Protein AF-A0A367A2T7-F1 (afdb_monomer)

pLDDT: mean 78.89, std 18.67, range [39.5, 95.31]

Foldseek 3Di:
DDDDDDDQAFKWFFQWWDWPDPDDIDGRWIWHHDDQWIWTDDPNDIDIDGNVGTPDTHDTDTDDPPPCVDPDDDDDDD

Nearest PDB structures (foldseek):
  6gwk-assembly1_B  TM=6.531E-01  e=5.794E-01  Caulobacter vibrioides CB15
  3ooj-assembly1_E  TM=2.739E-01  e=1.614E+00  Escherichia coli
  1xfg-assembly1_A  TM=3.309E-01  e=3.790E+00  Escherichia coli

Solvent-accessible surface area (backbone atoms only — not comparable to full-atom values): 4924 Å² total; per-residue (Å²): 132,86,74,76,81,88,52,59,93,45,42,26,36,24,52,32,40,36,45,62,77,92,56,75,70,45,64,73,27,40,34,35,45,54,98,66,28,37,38,42,38,53,96,92,42,80,44,81,41,56,44,93,40,54,73,47,74,40,68,75,41,79,47,78,78,71,85,68,90,72,80,84,76,88,78,84,86,130

Secondary structure (DSSP, 8-state):
---PPP-TTSEEEEEEEEESSSPPPEEEEEEEEETTEEEEEETTEEEEEEGGGEEEEEEEEEE---------------

Structure (mmCIF, N/CA/C/O backbone):
data_AF-A0A367A2T7-F1
#
_entry.id   AF-A0A367A2T7-F1
#
loop_
_atom_site.group_PDB
_atom_site.id
_atom_site.type_symbol
_atom_site.label_atom_id
_atom_site.label_alt_id
_atom_site.label_comp_id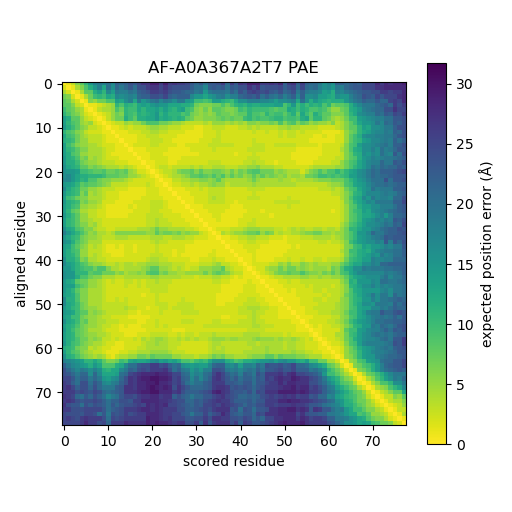
_atom_site.label_asym_id
_atom_site.label_entity_id
_atom_site.label_seq_id
_atom_site.pdbx_PDB_ins_code
_atom_site.Cartn_x
_atom_site.Cartn_y
_atom_site.Cartn_z
_atom_site.occupancy
_atom_site.B_iso_or_equiv
_atom_site.auth_seq_id
_atom_site.auth_comp_id
_atom_site.auth_asym_id
_atom_site.auth_atom_id
_atom_site.pdbx_PDB_model_num
ATOM 1 N N . MET A 1 1 ? 17.347 5.509 15.736 1.00 43.66 1 MET A N 1
ATOM 2 C CA . MET A 1 1 ? 16.139 5.452 14.894 1.00 43.66 1 MET A CA 1
ATOM 3 C C . MET A 1 1 ? 15.929 3.983 14.595 1.00 43.66 1 MET A C 1
ATOM 5 O O . MET A 1 1 ? 16.726 3.409 13.866 1.00 43.66 1 MET A O 1
ATOM 9 N N . GLU A 1 2 ? 15.019 3.346 15.324 1.00 42.78 2 GLU A N 1
ATOM 10 C CA . GLU A 1 2 ? 14.774 1.906 15.227 1.00 42.78 2 GLU A CA 1
ATOM 11 C C . GLU A 1 2 ? 13.960 1.672 13.954 1.00 42.78 2 GLU A C 1
ATOM 13 O O . GLU A 1 2 ? 12.826 2.131 13.849 1.00 42.78 2 GLU A O 1
ATOM 18 N N . VAL A 1 3 ? 14.572 1.069 12.936 1.00 48.97 3 VAL A N 1
ATOM 19 C CA . VAL A 1 3 ? 13.839 0.661 11.737 1.00 48.97 3 VAL A CA 1
ATOM 20 C C . VAL A 1 3 ? 13.143 -0.634 12.121 1.00 48.97 3 VAL A C 1
ATOM 22 O O . VAL A 1 3 ? 13.802 -1.664 12.246 1.00 48.97 3 VAL A O 1
ATOM 25 N N . SER A 1 4 ? 11.836 -0.572 12.381 1.00 57.19 4 SER A N 1
ATOM 26 C CA . SER A 1 4 ? 11.017 -1.772 12.527 1.00 57.19 4 SER A CA 1
ATOM 27 C C . SER A 1 4 ? 11.286 -2.678 11.326 1.00 57.19 4 SER A C 1
ATOM 29 O O . SER A 1 4 ? 11.179 -2.244 10.179 1.00 57.19 4 SER A O 1
ATOM 31 N N . GLU A 1 5 ? 11.724 -3.906 11.593 1.00 63.38 5 GLU A N 1
ATOM 32 C CA . GLU A 1 5 ? 12.091 -4.871 10.561 1.00 63.38 5 GLU A CA 1
ATOM 33 C C . GLU A 1 5 ? 10.916 -5.052 9.587 1.00 63.38 5 GLU A C 1
ATOM 35 O O . GLU A 1 5 ? 9.813 -5.445 9.977 1.00 63.38 5 GLU A O 1
ATOM 40 N N . TYR A 1 6 ? 11.138 -4.717 8.316 1.00 64.31 6 TYR A N 1
ATOM 41 C CA . TYR A 1 6 ? 10.134 -4.879 7.272 1.00 64.31 6 TYR A CA 1
ATOM 42 C C . TYR A 1 6 ? 9.864 -6.369 7.038 1.00 64.31 6 TYR A C 1
ATOM 44 O O . TYR A 1 6 ? 10.779 -7.147 6.764 1.00 64.31 6 TYR A O 1
ATOM 52 N N . ARG A 1 7 ? 8.591 -6.759 7.118 1.00 73.50 7 ARG A N 1
ATOM 53 C CA . ARG A 1 7 ? 8.103 -8.121 6.922 1.00 73.50 7 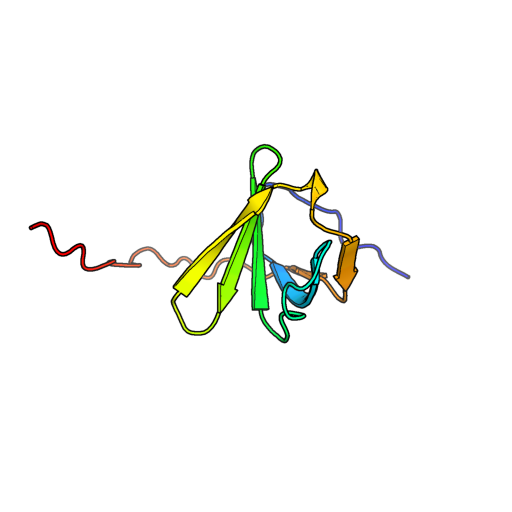ARG A CA 1
ATOM 54 C C . ARG A 1 7 ? 7.054 -8.114 5.814 1.00 73.50 7 ARG A C 1
ATOM 56 O O . ARG A 1 7 ? 5.995 -7.516 5.996 1.00 73.50 7 ARG A O 1
ATOM 63 N N . PRO A 1 8 ? 7.304 -8.793 4.684 1.00 67.12 8 PRO A N 1
ATOM 64 C CA . PRO A 1 8 ? 6.381 -8.783 3.551 1.00 67.12 8 PRO A CA 1
ATOM 65 C C . PRO A 1 8 ? 5.010 -9.379 3.913 1.00 67.12 8 PRO A C 1
ATOM 67 O O . PRO A 1 8 ? 3.985 -8.900 3.455 1.00 67.12 8 PRO A O 1
ATOM 70 N N . ASP A 1 9 ? 4.945 -10.349 4.824 1.00 73.25 9 ASP A N 1
ATOM 71 C CA . ASP A 1 9 ? 3.673 -10.981 5.208 1.00 73.25 9 ASP A CA 1
ATOM 72 C C . ASP A 1 9 ? 2.829 -10.167 6.202 1.00 73.25 9 ASP A C 1
ATOM 74 O O . ASP A 1 9 ? 1.735 -10.591 6.595 1.00 73.25 9 ASP A O 1
ATOM 78 N N . MET A 1 10 ? 3.318 -8.994 6.609 1.00 81.62 10 MET A N 1
ATOM 79 C CA . MET A 1 10 ? 2.700 -8.155 7.625 1.00 81.62 10 MET A CA 1
ATOM 80 C C . MET A 1 10 ? 1.869 -7.021 7.014 1.00 81.62 10 MET A C 1
ATOM 82 O O . MET A 1 10 ? 2.042 -6.612 5.867 1.00 81.62 10 MET A O 1
ATOM 86 N N . THR A 1 11 ? 0.903 -6.543 7.794 1.00 88.62 11 THR A N 1
ATOM 87 C CA . THR A 1 11 ? 0.073 -5.384 7.464 1.00 88.62 11 THR A CA 1
ATOM 88 C C . THR A 1 11 ? 0.579 -4.176 8.237 1.00 88.62 11 THR A C 1
ATOM 90 O O . THR A 1 11 ? 0.937 -4.290 9.409 1.00 88.62 11 THR A O 1
ATOM 93 N N . TYR A 1 12 ? 0.606 -3.025 7.580 1.00 89.38 12 TYR A N 1
ATOM 94 C CA . TYR A 1 12 ? 1.123 -1.787 8.139 1.00 89.38 12 TYR A CA 1
ATOM 95 C C . TYR A 1 12 ? 0.084 -0.686 8.035 1.00 89.38 12 TYR A C 1
ATOM 97 O O . TYR A 1 12 ? -0.672 -0.627 7.071 1.00 89.38 12 TYR A O 1
ATOM 105 N N . ARG A 1 13 ? 0.076 0.223 8.998 1.00 91.62 13 ARG A N 1
ATOM 106 C CA . ARG A 1 13 ? -0.555 1.522 8.855 1.00 91.62 13 ARG A CA 1
ATOM 107 C C . ARG A 1 13 ? 0.492 2.459 8.282 1.00 91.62 13 ARG A C 1
ATOM 109 O O . ARG A 1 13 ? 1.559 2.603 8.862 1.00 91.62 13 ARG A O 1
ATOM 116 N N . ALA A 1 14 ? 0.204 3.042 7.131 1.00 92.56 14 ALA A N 1
ATOM 117 C CA . ALA A 1 14 ? 1.035 4.059 6.515 1.00 92.56 14 ALA A CA 1
ATOM 118 C C . ALA A 1 14 ? 0.346 5.410 6.672 1.00 92.56 14 ALA A C 1
ATOM 120 O O . ALA A 1 14 ? -0.837 5.556 6.347 1.00 92.56 14 ALA A O 1
ATOM 121 N N . ARG A 1 15 ? 1.093 6.419 7.118 1.00 92.88 15 ARG A N 1
ATOM 122 C CA . ARG A 1 15 ? 0.573 7.787 7.157 1.00 92.88 15 ARG A CA 1
ATOM 123 C C . ARG A 1 15 ? 0.353 8.342 5.761 1.00 92.88 15 ARG A C 1
ATOM 125 O O . ARG A 1 15 ? -0.618 9.061 5.537 1.00 92.88 15 ARG A O 1
ATOM 132 N N . SER A 1 16 ? 1.231 8.006 4.819 1.00 93.94 16 SER A N 1
ATOM 133 C CA . SER A 1 16 ? 1.010 8.335 3.416 1.00 93.94 16 SER A CA 1
ATOM 134 C C . SER A 1 16 ? 1.603 7.316 2.448 1.00 93.94 16 SER A C 1
ATOM 136 O O . SER A 1 16 ? 2.600 6.653 2.735 1.00 93.94 16 SER A O 1
ATOM 138 N N . VAL A 1 17 ? 0.974 7.215 1.276 1.00 94.00 17 VAL A N 1
ATOM 139 C CA . VAL A 1 17 ? 1.472 6.476 0.111 1.00 94.00 17 VAL A CA 1
ATOM 140 C C . VAL A 1 17 ? 1.426 7.399 -1.100 1.00 94.00 17 VAL A C 1
ATOM 142 O O . VAL A 1 17 ? 0.356 7.877 -1.483 1.00 94.00 17 VAL A O 1
ATOM 145 N N . SER A 1 18 ? 2.582 7.597 -1.725 1.00 95.31 18 SER A N 1
ATOM 146 C CA . SER A 1 18 ? 2.745 8.379 -2.950 1.00 95.31 18 SER A CA 1
ATOM 147 C C . SER A 1 18 ? 3.057 7.449 -4.119 1.00 95.31 18 SER A C 1
ATOM 149 O O . SER A 1 18 ? 3.929 6.581 -4.021 1.00 95.31 18 SER A O 1
ATOM 151 N N . LEU A 1 19 ? 2.363 7.638 -5.240 1.00 94.44 19 LEU A N 1
ATOM 152 C CA . LEU A 1 19 ? 2.535 6.846 -6.458 1.00 94.44 19 LEU A CA 1
ATOM 153 C C . LEU A 1 19 ? 3.072 7.705 -7.609 1.00 94.44 19 LEU A C 1
ATOM 155 O O . LEU A 1 19 ? 2.990 8.929 -7.583 1.00 94.44 19 LEU A O 1
ATOM 159 N N . THR A 1 20 ? 3.614 7.059 -8.637 1.00 94.06 20 THR A N 1
ATOM 160 C CA . THR A 1 20 ? 4.023 7.709 -9.882 1.00 94.06 20 THR A CA 1
ATOM 161 C C . THR A 1 20 ? 2.814 8.133 -10.716 1.00 94.06 20 THR A C 1
ATOM 163 O O . THR A 1 20 ? 1.835 7.390 -10.845 1.00 94.06 20 THR A O 1
ATOM 166 N N . GLY A 1 21 ? 2.934 9.286 -11.378 1.00 89.44 21 GLY A N 1
ATOM 167 C CA . GLY A 1 21 ? 1.892 9.857 -12.238 1.00 89.44 21 GLY A CA 1
ATOM 168 C C . GLY A 1 21 ? 0.963 10.808 -11.483 1.00 89.44 21 GLY A C 1
ATOM 169 O O . GLY A 1 21 ? 1.347 11.360 -10.457 1.00 89.44 21 GLY A O 1
ATOM 170 N N . ASP A 1 22 ? -0.251 10.991 -12.001 1.00 88.31 22 ASP A N 1
ATOM 171 C CA . ASP A 1 22 ? -1.279 11.888 -11.445 1.00 88.31 22 ASP A CA 1
ATOM 172 C C . ASP A 1 22 ? -2.179 11.215 -10.386 1.00 88.31 22 ASP A C 1
ATOM 174 O O . ASP A 1 22 ? -3.283 11.685 -10.102 1.00 88.31 22 ASP A O 1
ATOM 178 N N . ASP A 1 23 ? -1.747 10.084 -9.819 1.00 87.81 23 ASP A N 1
ATOM 179 C CA . ASP A 1 23 ? -2.498 9.413 -8.758 1.00 87.81 23 ASP A CA 1
ATOM 180 C C . ASP A 1 23 ? -2.485 10.256 -7.468 1.00 87.81 23 ASP A C 1
ATOM 182 O O . ASP A 1 23 ? -1.457 10.835 -7.104 1.00 87.81 23 ASP A O 1
ATOM 186 N N . PRO A 1 24 ? -3.615 10.332 -6.742 1.00 90.38 24 PRO A N 1
ATOM 187 C CA . PRO A 1 24 ? -3.672 11.069 -5.490 1.00 90.38 24 PRO A CA 1
ATOM 188 C C . PRO A 1 24 ? -2.783 10.413 -4.429 1.00 90.38 24 PRO A C 1
ATOM 190 O O . PRO A 1 24 ? -2.674 9.189 -4.356 1.00 90.38 24 PRO A O 1
ATOM 193 N N . VAL A 1 25 ? -2.206 11.237 -3.552 1.00 93.56 25 VAL A N 1
ATOM 194 C CA . VAL A 1 25 ? -1.523 10.747 -2.351 1.00 93.56 25 VAL A CA 1
ATOM 195 C C . VAL A 1 25 ? -2.567 10.154 -1.412 1.00 93.56 25 VAL A C 1
ATOM 197 O O . VAL A 1 25 ? -3.520 10.830 -1.019 1.00 93.56 25 VAL A O 1
ATOM 200 N N . PHE A 1 26 ? -2.386 8.892 -1.040 1.00 93.56 26 PHE A N 1
ATOM 201 C CA . PHE A 1 26 ? -3.229 8.252 -0.041 1.00 93.56 26 PHE A CA 1
ATOM 202 C C . PHE A 1 26 ? -2.731 8.633 1.349 1.00 93.56 26 PHE A C 1
ATOM 204 O O . PHE A 1 26 ? -1.523 8.633 1.575 1.00 93.56 26 PHE A O 1
ATOM 211 N N . GLN A 1 27 ? -3.642 8.951 2.266 1.00 94.62 27 GLN A N 1
ATOM 212 C CA . GLN A 1 27 ? -3.319 9.342 3.639 1.00 94.62 27 GLN A CA 1
ATOM 213 C C . GLN A 1 27 ? -4.007 8.420 4.642 1.00 94.62 27 GLN A C 1
ATOM 215 O O . GLN A 1 27 ? -5.139 8.000 4.404 1.00 94.62 27 GLN A O 1
ATOM 220 N N . ASP A 1 28 ? -3.310 8.127 5.740 1.00 92.81 28 ASP A N 1
ATOM 221 C CA . ASP A 1 28 ? -3.786 7.323 6.870 1.00 92.81 28 ASP A CA 1
ATOM 222 C C . ASP A 1 28 ? -4.422 5.995 6.432 1.00 92.81 28 ASP A C 1
ATOM 224 O O . ASP A 1 28 ? -5.560 5.660 6.773 1.00 92.81 28 ASP A O 1
ATOM 228 N N . VAL A 1 29 ? -3.663 5.234 5.643 1.00 92.75 29 VAL A N 1
ATOM 229 C CA . VAL A 1 29 ? -4.115 4.005 4.986 1.00 92.75 29 VAL A CA 1
ATOM 230 C C . VAL A 1 29 ? -3.503 2.764 5.600 1.00 92.75 29 VAL A C 1
ATOM 232 O O . VAL A 1 29 ? -2.428 2.797 6.195 1.00 92.75 29 VAL A O 1
ATOM 235 N N . VAL A 1 30 ? -4.180 1.636 5.419 1.00 92.62 30 VAL A N 1
ATOM 236 C CA . VAL A 1 30 ? -3.601 0.331 5.726 1.00 92.62 30 VAL A CA 1
ATOM 237 C C . VAL A 1 30 ? -2.974 -0.220 4.455 1.00 92.62 30 VAL A C 1
ATOM 239 O O . VAL A 1 30 ? -3.586 -0.180 3.390 1.00 92.62 30 VAL A O 1
ATOM 242 N N . VAL A 1 31 ? -1.747 -0.717 4.548 1.00 92.25 31 VAL A N 1
ATOM 243 C CA . VAL A 1 31 ? -1.021 -1.288 3.423 1.00 92.25 31 VAL A CA 1
ATOM 244 C C . VAL A 1 31 ? -0.516 -2.689 3.708 1.00 92.25 31 VAL A C 1
ATOM 246 O O . VAL A 1 31 ? -0.166 -3.043 4.835 1.00 92.25 31 VAL A O 1
ATOM 249 N N . ARG A 1 32 ? -0.433 -3.486 2.649 1.00 91.00 32 ARG A N 1
ATOM 250 C CA . ARG A 1 32 ? 0.242 -4.779 2.658 1.00 91.00 32 ARG A CA 1
ATOM 251 C C . ARG A 1 32 ? 1.081 -4.919 1.403 1.00 91.00 32 ARG A C 1
ATOM 253 O O . ARG A 1 32 ? 0.645 -4.558 0.314 1.00 91.00 32 ARG A O 1
ATOM 260 N N . PHE A 1 33 ? 2.265 -5.482 1.562 1.00 88.19 33 PHE A N 1
ATOM 261 C CA . PHE A 1 33 ? 3.174 -5.746 0.462 1.00 88.19 33 PHE A CA 1
ATOM 262 C C . PHE A 1 33 ? 3.085 -7.231 0.112 1.00 88.19 33 PHE A C 1
ATOM 264 O O . PHE A 1 33 ? 3.202 -8.071 0.991 1.00 88.19 33 PHE A O 1
ATOM 271 N N . ALA A 1 34 ? 2.834 -7.589 -1.142 1.00 85.81 34 ALA A N 1
ATOM 272 C CA . ALA A 1 34 ? 2.741 -8.994 -1.541 1.00 85.81 34 ALA A CA 1
ATOM 273 C C . ALA A 1 34 ? 3.198 -9.160 -2.986 1.00 85.81 34 ALA A C 1
ATOM 275 O O . ALA A 1 34 ? 2.680 -8.480 -3.864 1.00 85.81 34 ALA A O 1
ATOM 276 N N . ASP A 1 35 ? 4.168 -10.042 -3.235 1.00 86.81 35 ASP A N 1
ATOM 277 C CA . ASP A 1 35 ? 4.578 -10.454 -4.588 1.00 86.81 35 ASP A CA 1
ATOM 278 C C . ASP A 1 35 ? 4.853 -9.291 -5.566 1.00 86.81 35 ASP A C 1
ATOM 280 O O . ASP A 1 35 ? 4.447 -9.303 -6.727 1.00 86.81 35 ASP A O 1
ATOM 284 N N . GLY A 1 36 ? 5.537 -8.241 -5.096 1.00 87.50 36 GLY A N 1
ATOM 285 C CA . GLY A 1 36 ? 5.830 -7.056 -5.915 1.00 87.50 36 GLY A CA 1
ATOM 286 C C . GLY A 1 36 ? 4.636 -6.115 -6.117 1.00 87.50 36 GLY A C 1
ATOM 287 O O . GLY A 1 36 ? 4.690 -5.223 -6.968 1.00 87.50 36 GLY A O 1
ATOM 288 N N . LEU A 1 37 ? 3.579 -6.278 -5.325 1.00 90.81 37 LEU A N 1
ATOM 289 C CA . LEU A 1 37 ? 2.400 -5.423 -5.267 1.00 90.81 37 LEU A CA 1
ATOM 290 C C . LEU A 1 37 ? 2.302 -4.727 -3.905 1.00 90.81 37 LEU A C 1
ATOM 292 O O . LEU A 1 37 ? 2.685 -5.275 -2.871 1.00 90.81 37 LEU A O 1
ATOM 296 N N . LEU A 1 38 ? 1.727 -3.531 -3.926 1.00 92.19 38 LEU A N 1
ATOM 297 C CA . LEU A 1 38 ? 1.247 -2.790 -2.774 1.00 92.19 38 LEU A CA 1
ATOM 298 C C . LEU A 1 38 ? -0.281 -2.823 -2.782 1.00 92.19 38 LEU A C 1
ATOM 300 O O . LEU A 1 38 ? -0.925 -2.304 -3.696 1.00 92.19 38 LEU A O 1
ATOM 304 N N . LEU A 1 39 ? -0.863 -3.421 -1.753 1.00 92.81 39 LEU A N 1
ATOM 305 C C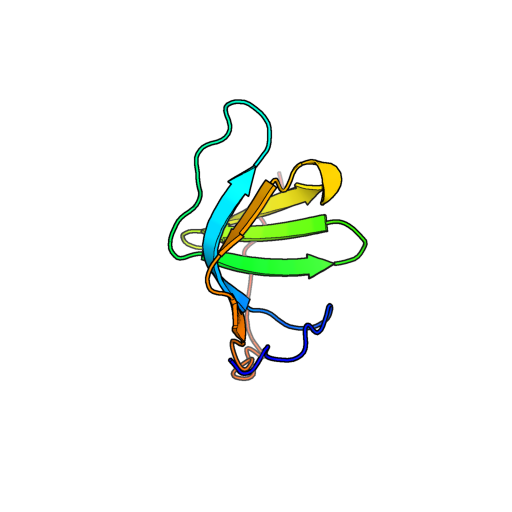A . LEU A 1 39 ? -2.285 -3.349 -1.467 1.00 92.81 39 LEU A CA 1
ATOM 306 C C . LEU A 1 39 ? -2.505 -2.161 -0.536 1.00 92.81 39 LEU A C 1
ATOM 308 O O . LEU A 1 39 ? -1.841 -2.077 0.491 1.00 92.81 39 LEU A O 1
ATOM 312 N N . VAL A 1 40 ? -3.418 -1.263 -0.890 1.00 92.56 40 VAL A N 1
ATOM 313 C CA . VAL A 1 40 ? -3.788 -0.078 -0.108 1.00 92.56 40 VAL A CA 1
ATOM 314 C C . VAL A 1 40 ? -5.271 -0.168 0.221 1.00 92.56 40 VAL A C 1
ATOM 316 O O . VAL A 1 40 ? -6.108 -0.200 -0.681 1.00 92.56 40 VAL A O 1
ATOM 319 N N . GLU A 1 41 ? -5.604 -0.205 1.502 1.00 92.25 41 GLU A N 1
ATOM 320 C CA . GLU A 1 41 ? -6.970 -0.207 2.002 1.00 92.25 41 GLU A CA 1
ATOM 321 C C . GLU A 1 41 ? -7.360 1.183 2.516 1.00 92.25 41 GLU A C 1
ATOM 323 O O . GLU A 1 41 ? -6.712 1.767 3.388 1.00 92.25 41 GLU A O 1
ATOM 328 N N . THR A 1 42 ? -8.454 1.703 1.962 1.00 86.56 42 THR A N 1
ATOM 329 C CA . THR A 1 42 ? -9.024 3.020 2.271 1.00 86.56 42 THR A CA 1
ATOM 330 C C . THR A 1 42 ? -10.531 2.883 2.439 1.00 86.56 42 THR A C 1
ATOM 332 O O . THR A 1 42 ? -11.212 2.514 1.481 1.00 86.56 42 THR A O 1
ATOM 335 N N . GLY A 1 43 ? -11.076 3.180 3.623 1.00 8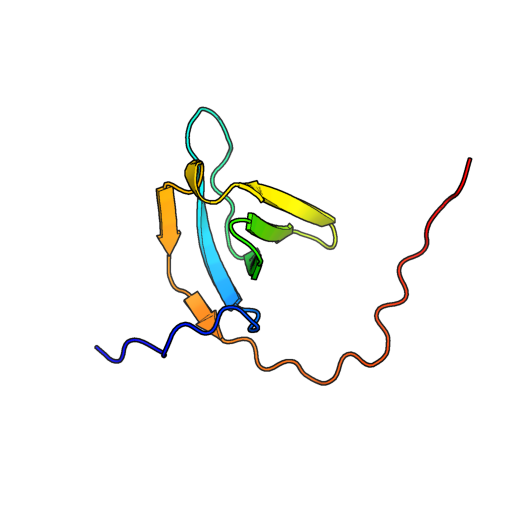3.44 43 GLY A N 1
ATOM 336 C CA . GLY A 1 43 ? -12.530 3.175 3.850 1.00 83.44 43 GLY A CA 1
ATOM 337 C C . GLY A 1 43 ? -13.225 1.851 3.498 1.00 83.44 43 GLY A C 1
ATOM 338 O O . GLY A 1 43 ? -14.330 1.870 2.963 1.00 83.44 43 GLY A O 1
ATOM 339 N N . GLY A 1 44 ? -12.562 0.712 3.735 1.00 81.56 44 GLY A N 1
ATOM 340 C CA . GLY A 1 44 ? -13.081 -0.627 3.426 1.00 81.56 44 GLY A CA 1
ATOM 341 C C . GLY A 1 44 ? -12.952 -1.059 1.958 1.00 81.56 44 GLY A C 1
ATOM 342 O O . GLY A 1 44 ? -13.424 -2.134 1.595 1.00 81.56 44 GLY A O 1
ATOM 343 N N . ALA A 1 45 ? -12.323 -0.248 1.102 1.00 85.81 45 ALA A N 1
ATOM 344 C CA . ALA A 1 45 ? -11.988 -0.614 -0.270 1.00 85.81 45 ALA A CA 1
ATOM 345 C C . ALA A 1 45 ? -10.488 -0.894 -0.405 1.00 85.81 45 ALA A C 1
ATOM 347 O O . ALA A 1 45 ? -9.669 -0.087 0.033 1.00 85.81 45 ALA A O 1
ATOM 348 N N . VAL A 1 46 ? -10.138 -1.998 -1.069 1.00 90.25 46 VAL A N 1
ATOM 349 C CA . VAL A 1 46 ? -8.748 -2.373 -1.364 1.00 90.25 46 VAL A CA 1
ATOM 350 C C . VAL A 1 46 ? -8.409 -1.999 -2.803 1.00 90.25 46 VAL A C 1
ATOM 352 O O . VAL A 1 46 ? -9.104 -2.388 -3.743 1.00 90.25 46 VAL A O 1
ATOM 355 N N . ARG A 1 47 ? -7.316 -1.260 -2.979 1.00 92.06 47 ARG A N 1
ATOM 356 C CA . ARG A 1 47 ? -6.695 -0.952 -4.269 1.00 92.06 47 ARG A CA 1
ATOM 357 C C . ARG A 1 47 ? -5.345 -1.646 -4.356 1.00 92.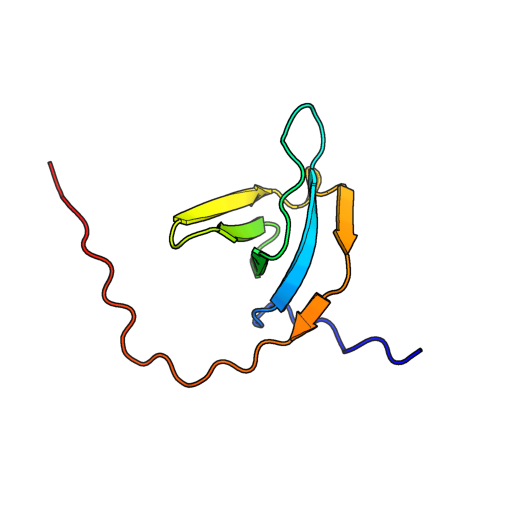06 47 ARG A C 1
ATOM 359 O O . ARG A 1 47 ? -4.670 -1.816 -3.347 1.00 92.06 47 ARG A O 1
ATOM 366 N N . VAL A 1 48 ? -4.954 -2.044 -5.561 1.00 93.00 48 VAL A N 1
ATOM 367 C CA . VAL A 1 48 ? -3.711 -2.783 -5.798 1.00 93.00 48 VAL A CA 1
ATOM 368 C C . VAL A 1 48 ? -2.857 -2.008 -6.784 1.00 93.00 48 VAL A C 1
ATOM 370 O O . VAL A 1 48 ? -3.317 -1.660 -7.871 1.00 93.00 48 VAL A O 1
ATOM 373 N N . PHE A 1 49 ? -1.609 -1.762 -6.405 1.00 92.62 49 PHE A N 1
ATOM 374 C CA . PHE A 1 49 ? -0.635 -1.047 -7.213 1.00 92.62 49 PHE A CA 1
ATOM 375 C C . PHE A 1 49 ? 0.625 -1.890 -7.365 1.00 92.62 49 PHE A C 1
ATOM 377 O O . PHE A 1 49 ? 1.066 -2.511 -6.401 1.00 92.62 49 PHE A O 1
ATOM 384 N N . PRO A 1 50 ? 1.248 -1.931 -8.547 1.00 93.50 50 PRO A N 1
ATOM 385 C CA . PRO A 1 50 ? 2.542 -2.575 -8.678 1.00 93.50 50 PRO A CA 1
ATOM 386 C C . PRO A 1 50 ? 3.629 -1.733 -7.995 1.00 93.50 50 PRO A C 1
ATOM 388 O O . PRO A 1 50 ? 3.635 -0.507 -8.105 1.00 93.50 50 PRO A O 1
ATOM 391 N N . MET A 1 51 ? 4.587 -2.385 -7.333 1.00 90.69 51 MET A N 1
ATOM 392 C CA . MET A 1 51 ? 5.630 -1.714 -6.540 1.00 90.69 51 MET A CA 1
ATOM 393 C C . MET A 1 51 ? 6.485 -0.734 -7.350 1.00 90.69 51 MET A C 1
ATOM 395 O O . MET A 1 51 ? 6.922 0.275 -6.812 1.00 90.69 51 MET A O 1
ATOM 399 N N . HIS A 1 52 ? 6.676 -0.963 -8.655 1.00 93.25 52 HIS A N 1
ATOM 400 C CA . HIS A 1 52 ? 7.415 -0.031 -9.520 1.00 93.25 52 HIS A CA 1
ATOM 401 C C . HIS A 1 52 ? 6.712 1.327 -9.708 1.00 93.25 52 HIS A C 1
ATOM 403 O O . HIS A 1 52 ? 7.313 2.258 -10.238 1.00 93.25 52 HIS A O 1
ATOM 409 N N . ARG A 1 53 ? 5.437 1.443 -9.313 1.00 93.19 53 ARG A N 1
ATOM 410 C CA . ARG A 1 53 ? 4.700 2.711 -9.283 1.00 93.19 53 ARG A CA 1
ATOM 411 C C . ARG A 1 53 ? 4.726 3.388 -7.919 1.00 93.19 53 ARG A C 1
ATOM 413 O O . ARG A 1 53 ? 4.228 4.499 -7.817 1.00 93.19 53 ARG A O 1
ATOM 420 N N . VAL A 1 54 ? 5.265 2.759 -6.880 1.00 92.81 54 VAL A N 1
ATOM 421 C CA . VAL A 1 54 ? 5.314 3.343 -5.536 1.00 92.81 54 VAL A CA 1
ATOM 422 C C . VAL A 1 54 ? 6.542 4.241 -5.440 1.00 92.81 54 VAL A C 1
ATOM 424 O O . VAL A 1 54 ? 7.664 3.773 -5.613 1.00 92.81 54 VAL A O 1
ATOM 427 N N . LEU A 1 55 ? 6.328 5.532 -5.190 1.00 93.62 55 LEU A N 1
ATOM 428 C CA . LEU A 1 55 ? 7.409 6.494 -4.969 1.00 93.62 55 LEU A CA 1
ATOM 429 C C . LEU A 1 55 ? 7.874 6.466 -3.517 1.00 93.62 55 LEU A C 1
ATOM 431 O O . LEU A 1 55 ? 9.069 6.415 -3.246 1.00 93.62 55 LEU A O 1
ATOM 435 N N . GLU A 1 56 ? 6.921 6.504 -2.590 1.00 92.38 56 GLU A N 1
ATOM 436 C CA . GLU A 1 56 ? 7.200 6.588 -1.163 1.00 92.38 56 GLU A CA 1
ATOM 437 C C . GLU A 1 56 ? 6.043 5.996 -0.360 1.00 92.38 56 GLU A C 1
ATOM 439 O O . GLU A 1 56 ? 4.872 6.164 -0.713 1.00 92.38 56 GLU A O 1
ATOM 444 N N . VAL A 1 57 ? 6.385 5.331 0.743 1.00 91.75 57 VAL A N 1
ATOM 445 C CA . VAL A 1 57 ? 5.447 4.964 1.803 1.00 91.75 57 VAL A CA 1
ATOM 446 C C . VAL A 1 57 ? 6.026 5.478 3.115 1.00 91.75 57 VAL A C 1
ATOM 448 O O . VAL A 1 57 ? 7.078 5.006 3.545 1.00 91.75 57 VAL A O 1
ATOM 451 N N . ALA A 1 58 ? 5.373 6.468 3.720 1.00 91.44 58 ALA A N 1
ATOM 452 C CA . ALA A 1 58 ? 5.888 7.157 4.898 1.00 91.44 58 ALA A CA 1
ATOM 453 C C . ALA A 1 58 ? 5.221 6.666 6.187 1.00 91.44 58 ALA A C 1
ATOM 455 O O . ALA A 1 58 ? 4.021 6.38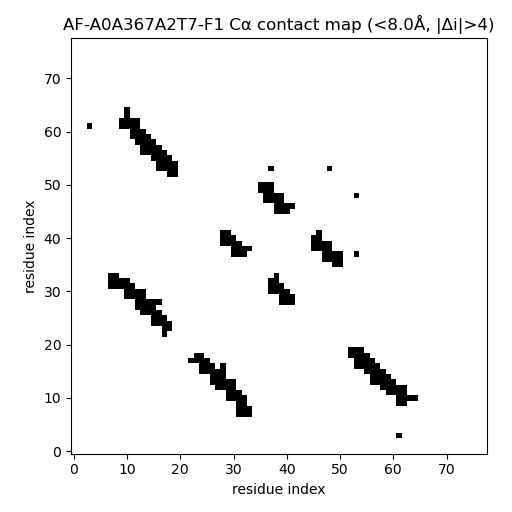0 6.210 1.00 91.44 58 ALA A O 1
ATOM 456 N N . GLU A 1 59 ? 6.019 6.636 7.262 1.00 88.88 59 GLU A N 1
ATOM 457 C CA . GLU A 1 59 ? 5.593 6.305 8.631 1.00 88.88 59 GLU A CA 1
ATOM 458 C C . GLU A 1 59 ? 4.817 4.976 8.682 1.00 88.88 59 GLU A C 1
ATOM 460 O O . GLU A 1 59 ? 3.617 4.941 8.945 1.00 88.88 59 GLU A O 1
ATOM 465 N N . LEU A 1 60 ? 5.521 3.881 8.363 1.00 89.75 60 LEU A N 1
ATOM 466 C CA . LEU A 1 60 ? 5.002 2.516 8.455 1.00 89.75 60 LEU A CA 1
ATOM 467 C C . LEU A 1 60 ? 4.980 2.047 9.911 1.00 89.75 60 LEU A C 1
ATOM 469 O O . LEU A 1 60 ? 6.025 1.773 10.498 1.00 89.75 60 LEU A O 1
ATOM 473 N N . GLU A 1 61 ? 3.784 1.877 10.456 1.00 87.94 61 GLU A N 1
ATOM 474 C CA . GLU A 1 61 ? 3.566 1.272 11.765 1.00 87.94 61 GLU A CA 1
ATOM 475 C C . GLU A 1 61 ? 3.016 -0.149 11.588 1.00 87.94 61 GLU A C 1
ATOM 477 O O . GLU A 1 61 ? 2.001 -0.331 10.910 1.00 87.94 61 GLU A O 1
ATOM 482 N N . PRO A 1 62 ? 3.659 -1.186 12.150 1.00 86.62 62 PRO A N 1
ATOM 483 C CA . PRO A 1 62 ? 3.123 -2.538 12.092 1.00 86.62 62 PRO A CA 1
ATOM 484 C C . PRO A 1 62 ? 1.761 -2.593 12.789 1.00 86.62 62 PRO A C 1
ATOM 486 O O . PRO A 1 62 ? 1.631 -2.221 13.953 1.00 86.62 62 PRO A O 1
ATOM 489 N N . VAL A 1 63 ? 0.749 -3.098 12.087 1.00 84.94 63 VAL A N 1
ATOM 490 C CA . VAL A 1 63 ? -0.542 -3.415 12.696 1.00 84.94 63 VAL A CA 1
ATOM 491 C C . VAL A 1 63 ? -0.459 -4.873 13.111 1.00 84.94 63 VAL A C 1
ATOM 493 O O . VAL A 1 63 ? -0.429 -5.763 12.255 1.00 84.94 63 VAL A O 1
ATOM 496 N N . GLU A 1 64 ? -0.373 -5.135 14.418 1.00 67.50 64 GLU A N 1
ATOM 497 C CA . GLU A 1 64 ? -0.626 -6.483 14.921 1.00 67.50 64 GLU A CA 1
ATOM 498 C C . GLU A 1 64 ? -2.000 -6.894 14.397 1.00 67.50 64 GLU A C 1
ATOM 500 O O . GLU A 1 64 ? -3.004 -6.226 14.656 1.00 67.50 64 GLU A O 1
ATOM 505 N N . LYS A 1 65 ? -2.041 -7.964 13.596 1.00 57.06 65 LYS A N 1
ATOM 506 C CA . LYS A 1 65 ? -3.303 -8.615 13.268 1.00 57.06 65 LYS A CA 1
ATOM 507 C C . LYS A 1 65 ? -3.919 -9.030 14.600 1.00 57.06 65 LYS A C 1
ATOM 509 O O . LYS A 1 65 ? -3.547 -10.057 15.152 1.00 57.06 65 LYS A O 1
ATOM 514 N N . VAL A 1 66 ? -4.859 -8.243 15.112 1.00 48.19 66 VAL A N 1
ATOM 515 C CA . VAL A 1 66 ? -5.897 -8.798 15.973 1.00 48.19 66 VAL A CA 1
ATOM 516 C C . VAL A 1 66 ? -6.562 -9.847 15.097 1.00 48.19 66 VAL A C 1
ATOM 518 O O . VAL A 1 66 ? -7.002 -9.488 14.005 1.00 48.19 66 VAL A O 1
ATOM 521 N N . ASP A 1 67 ? -6.520 -11.116 15.505 1.00 44.16 67 ASP A N 1
ATOM 522 C CA . ASP A 1 67 ? -7.120 -12.249 14.798 1.00 44.16 67 ASP A CA 1
ATOM 523 C C . ASP A 1 67 ? -8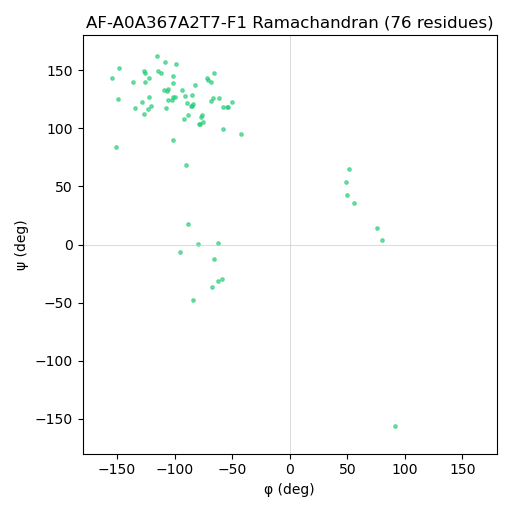.512 -11.875 14.277 1.00 44.16 67 ASP A C 1
ATOM 525 O O . ASP A 1 67 ? -9.520 -11.931 14.981 1.00 44.16 67 ASP A O 1
ATOM 529 N N . ALA A 1 68 ? -8.565 -11.443 13.020 1.00 45.53 68 ALA A N 1
ATOM 530 C CA . ALA A 1 68 ? -9.796 -11.171 12.313 1.00 45.53 68 ALA A CA 1
ATOM 531 C C . ALA A 1 68 ? -10.188 -12.477 11.638 1.00 45.53 68 ALA A C 1
ATOM 533 O O . ALA A 1 68 ? -10.158 -12.608 10.416 1.00 45.53 68 ALA A O 1
ATOM 534 N N . ASP A 1 69 ? -10.555 -13.447 12.469 1.00 47.06 69 ASP A N 1
ATOM 535 C CA . ASP A 1 69 ? -11.086 -14.740 12.049 1.00 47.06 69 ASP A CA 1
ATOM 536 C C . ASP A 1 69 ? -12.421 -14.599 11.281 1.00 47.06 69 ASP A C 1
ATOM 538 O O . ASP A 1 69 ? -13.012 -15.587 10.865 1.00 47.06 69 ASP A O 1
ATOM 542 N N . GLN A 1 70 ? -12.933 -13.381 11.052 1.00 48.75 70 GLN A N 1
ATOM 543 C CA . GLN A 1 70 ? -14.139 -13.126 10.261 1.00 48.75 70 GLN A CA 1
ATOM 544 C C . GLN A 1 70 ? -14.094 -11.750 9.577 1.00 48.75 70 GLN A C 1
ATOM 546 O O . GLN A 1 70 ? -14.693 -10.788 10.052 1.00 48.75 70 GLN A O 1
ATOM 551 N N . VAL A 1 71 ? -13.446 -11.647 8.415 1.00 44.22 71 VAL A N 1
ATOM 552 C CA . VAL A 1 71 ? -13.803 -10.603 7.437 1.00 44.22 71 VAL A CA 1
ATOM 553 C C . VAL A 1 71 ? -14.655 -11.254 6.354 1.00 44.22 71 VAL A C 1
ATOM 555 O O . VAL A 1 71 ? -14.159 -11.773 5.356 1.00 44.22 71 VAL A O 1
ATOM 558 N N . THR A 1 72 ? -15.969 -11.260 6.571 1.00 42.56 72 THR A N 1
ATOM 559 C CA . THR A 1 72 ? -16.946 -11.716 5.576 1.00 42.56 72 THR A CA 1
ATOM 560 C C . THR A 1 72 ? -17.141 -10.613 4.540 1.00 42.56 72 THR A C 1
ATOM 562 O O . THR A 1 72 ? -17.814 -9.619 4.803 1.00 42.56 72 THR A O 1
ATOM 565 N N . VAL A 1 73 ? -16.556 -10.777 3.353 1.00 46.22 73 VAL A N 1
ATOM 566 C CA . VAL A 1 73 ? -16.767 -9.866 2.218 1.00 46.22 73 VAL A CA 1
ATOM 567 C C . VAL A 1 73 ? -18.020 -10.309 1.445 1.00 46.22 73 VAL A C 1
ATOM 569 O O . VAL A 1 73 ? -18.037 -11.424 0.919 1.00 46.22 73 VAL A O 1
ATOM 572 N N . PRO A 1 74 ? -19.077 -9.485 1.324 1.00 39.50 74 PRO A N 1
ATOM 573 C CA . PRO A 1 74 ? -20.217 -9.814 0.477 1.00 39.50 74 PRO A CA 1
ATOM 574 C C . PRO A 1 74 ? -19.856 -9.613 -1.002 1.00 39.50 74 PRO A C 1
ATOM 576 O O . PRO A 1 74 ? -19.799 -8.489 -1.500 1.00 39.50 74 PRO A O 1
ATOM 579 N N . VAL A 1 75 ? -19.639 -10.709 -1.730 1.00 50.22 75 VAL A N 1
ATOM 580 C CA . VAL A 1 75 ? -19.492 -10.682 -3.192 1.00 50.22 75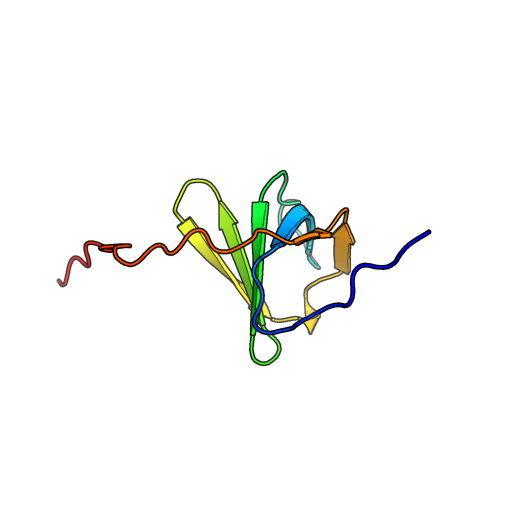 VAL A CA 1
ATOM 581 C C . VAL A 1 75 ? -20.882 -10.715 -3.833 1.00 50.22 75 VAL A C 1
ATOM 583 O O . VAL A 1 75 ? -21.642 -11.661 -3.632 1.00 50.22 75 VAL A O 1
ATOM 586 N N . ARG A 1 76 ? -21.231 -9.697 -4.630 1.00 42.19 76 ARG A N 1
ATOM 587 C CA . ARG A 1 76 ? -22.379 -9.770 -5.550 1.00 42.19 76 ARG A CA 1
ATOM 588 C C . ARG A 1 76 ? -21.912 -10.346 -6.882 1.00 42.19 76 ARG A C 1
ATOM 590 O O . ARG A 1 76 ? -21.187 -9.680 -7.614 1.00 42.19 76 ARG A O 1
ATOM 597 N N . VAL A 1 77 ? -22.360 -11.559 -7.190 1.00 46.94 77 VAL A N 1
ATOM 598 C CA . VAL A 1 77 ? -22.222 -12.168 -8.520 1.00 46.94 77 VAL A CA 1
ATOM 599 C C . VAL A 1 77 ? -23.399 -11.688 -9.378 1.00 46.94 77 VAL A C 1
ATOM 601 O O . VAL A 1 77 ? -24.543 -11.736 -8.921 1.00 46.94 77 VAL A O 1
ATOM 604 N N . ARG A 1 78 ? -23.112 -11.163 -10.573 1.00 56.50 78 ARG A N 1
ATOM 605 C CA . ARG A 1 78 ? -24.101 -10.890 -11.627 1.00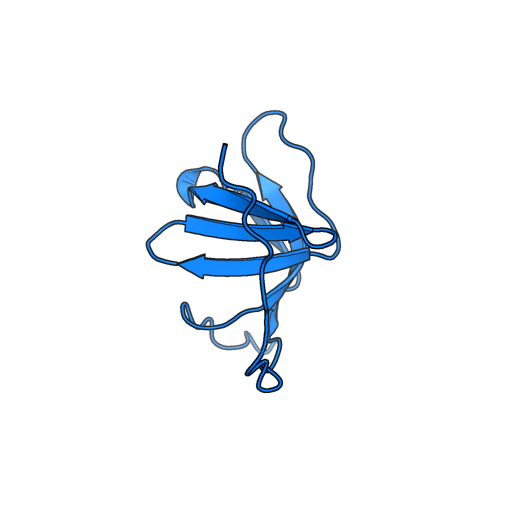 56.50 78 ARG A CA 1
ATOM 606 C C . ARG A 1 78 ? -24.064 -12.003 -12.658 1.00 56.50 78 ARG A C 1
ATOM 608 O O . ARG A 1 78 ? -22.941 -12.479 -12.927 1.00 56.50 78 ARG A O 1
#

Mean predicted aligned error: 9.61 Å

Radius of gyration: 13.59 Å; Cα contacts (8 Å, |Δi|>4): 126; chains: 1; bounding box: 40×27×28 Å

Sequence (78 aa):
MEVSEYRPDMTYRARSVSLTGDDPVFQDVVVRFADGLLLVETGGAVRVFPMHRVLEVAELEPVEKVDADQVTVPVRVR